Protein AF-A0A7S0DZ89-F1 (afdb_monomer_lite)

Foldseek 3Di:
DPDDDPDPPQQDPPQFQWKFKFFDDLPAKKKKKKAADQAPVRDFDQKWKKAKAFFLDQDPVRSVVLVVLVVQCVDPPHDADEDEFAEEDEHHGSGIYIYGHDGGDIGMYIYNSNPDPNGRMIMMTTRHDMDMFMDGVPDTGDTPDIRHHDDPDPPVPPPDDPDPDDDPPPDPPPPDDD

Structure (mmCIF, N/CA/C/O backbone):
data_AF-A0A7S0DZ89-F1
#
_entry.id   AF-A0A7S0DZ89-F1
#
loop_
_atom_site.group_PDB
_atom_site.id
_atom_site.type_symbol
_atom_site.label_atom_id
_atom_site.label_alt_id
_atom_site.label_comp_id
_atom_site.label_asym_id
_atom_site.label_entity_id
_atom_site.label_seq_id
_atom_site.pdbx_PDB_ins_code
_atom_site.Cartn_x
_atom_site.Cartn_y
_atom_site.Cartn_z
_atom_site.occupancy
_atom_site.B_iso_or_equiv
_atom_site.auth_seq_id
_atom_site.auth_comp_id
_atom_site.auth_asym_id
_atom_site.auth_atom_id
_atom_site.pdbx_PDB_model_num
ATOM 1 N N . SER A 1 1 ? 30.634 20.788 29.314 1.00 46.50 1 SER A N 1
ATOM 2 C CA . SER A 1 1 ? 29.655 20.361 28.300 1.00 46.50 1 SER A CA 1
ATOM 3 C C . SER A 1 1 ? 29.499 18.859 28.378 1.00 46.50 1 SER A C 1
ATOM 5 O O . SER A 1 1 ? 30.534 18.198 28.384 1.00 46.50 1 SER A O 1
ATOM 7 N N . PRO A 1 2 ? 28.283 18.300 28.499 1.00 44.31 2 PRO A N 1
ATOM 8 C CA . PRO A 1 2 ? 28.116 16.866 28.301 1.00 44.31 2 PRO A CA 1
ATOM 9 C C . PRO A 1 2 ? 28.446 16.522 26.836 1.00 44.31 2 PRO A C 1
ATOM 11 O O . PRO A 1 2 ? 28.245 17.371 25.960 1.00 44.31 2 PRO A O 1
ATOM 14 N N . PRO A 1 3 ? 29.000 15.331 26.559 1.00 46.66 3 PRO A N 1
ATOM 15 C CA . PRO A 1 3 ? 29.255 14.893 25.195 1.00 46.66 3 PRO A CA 1
ATOM 16 C C . PRO A 1 3 ? 27.923 14.778 24.450 1.00 46.66 3 PRO A C 1
ATOM 18 O O . PRO A 1 3 ? 26.975 14.167 24.942 1.00 46.66 3 PRO A O 1
ATOM 21 N N . VAL A 1 4 ? 27.850 15.397 23.273 1.00 43.06 4 VAL A N 1
ATOM 22 C CA . VAL A 1 4 ? 26.723 15.240 22.354 1.00 43.06 4 VAL A CA 1
ATOM 23 C C . VAL A 1 4 ? 26.743 13.778 21.913 1.00 43.06 4 VAL A C 1
ATOM 25 O O . VAL A 1 4 ? 27.675 13.358 21.229 1.00 43.06 4 VAL A O 1
ATOM 28 N N . SER A 1 5 ? 25.783 12.975 22.375 1.00 44.03 5 SER A N 1
ATOM 29 C CA . SER A 1 5 ? 25.618 11.611 21.870 1.00 44.03 5 SER A CA 1
ATOM 30 C C . SER A 1 5 ? 25.400 11.698 20.357 1.00 44.03 5 SER A C 1
ATOM 32 O O . SER A 1 5 ? 24.574 12.517 19.938 1.00 44.03 5 SER A O 1
ATOM 34 N N . PRO A 1 6 ? 26.113 10.918 19.522 1.00 45.62 6 PRO A N 1
ATOM 35 C CA . PRO A 1 6 ? 25.824 10.891 18.097 1.00 45.62 6 PRO A CA 1
ATOM 36 C C . PRO A 1 6 ? 24.359 10.481 17.933 1.00 45.62 6 PRO A C 1
ATOM 38 O O . PRO A 1 6 ? 23.916 9.491 18.519 1.00 45.62 6 PRO A O 1
ATOM 41 N N . SER A 1 7 ? 23.590 11.297 17.212 1.00 44.56 7 SER A N 1
ATOM 42 C CA . SER A 1 7 ? 22.219 10.938 16.860 1.00 44.56 7 SER A CA 1
ATOM 43 C C . SER A 1 7 ? 22.256 9.620 16.080 1.00 44.56 7 SER A C 1
ATOM 45 O O . SER A 1 7 ? 23.149 9.461 15.240 1.00 44.56 7 SER A O 1
ATOM 47 N N . PRO A 1 8 ? 21.351 8.665 16.360 1.00 45.19 8 PRO A N 1
ATOM 48 C CA . PRO A 1 8 ? 21.261 7.459 15.553 1.00 45.19 8 PRO A CA 1
ATOM 49 C C . PRO A 1 8 ? 21.043 7.864 14.087 1.00 45.19 8 PRO A C 1
ATOM 51 O O . PRO A 1 8 ? 20.326 8.839 13.834 1.00 45.19 8 PRO A O 1
ATOM 54 N N . PRO A 1 9 ? 21.682 7.177 13.123 1.00 43.56 9 PRO A N 1
ATOM 55 C CA . PRO A 1 9 ? 21.423 7.432 11.714 1.00 43.56 9 PRO A CA 1
ATOM 56 C C . PRO A 1 9 ? 19.915 7.299 11.450 1.00 43.56 9 PRO A C 1
ATOM 58 O O . PRO A 1 9 ? 19.265 6.465 12.092 1.00 43.56 9 PRO A O 1
ATOM 61 N N . PRO A 1 10 ? 19.341 8.117 10.545 1.00 47.50 10 PRO A N 1
ATOM 62 C CA . PRO A 1 10 ? 17.951 7.939 10.147 1.00 47.50 10 PRO A CA 1
ATOM 63 C C . PRO A 1 10 ? 17.755 6.485 9.696 1.00 47.50 10 PRO A C 1
ATOM 65 O O . PRO A 1 10 ? 18.687 5.913 9.121 1.00 47.50 10 PRO A O 1
ATOM 68 N N . PRO A 1 11 ? 16.596 5.864 9.972 1.00 48.56 11 PRO A N 1
ATOM 69 C CA . PRO A 1 11 ? 16.333 4.504 9.530 1.00 48.56 11 PRO A CA 1
ATOM 70 C C . PRO A 1 11 ? 16.404 4.467 8.001 1.00 48.56 11 PRO A C 1
ATOM 72 O O . PRO A 1 11 ? 15.493 4.902 7.303 1.00 48.56 11 PRO A O 1
ATOM 75 N N . VAL A 1 12 ? 17.528 3.988 7.471 1.00 50.38 12 VAL A N 1
ATOM 76 C CA . VAL A 1 12 ? 17.676 3.725 6.046 1.00 50.38 12 VAL A CA 1
ATOM 77 C C . VAL A 1 12 ? 16.896 2.452 5.787 1.00 50.38 12 VAL A C 1
ATOM 79 O O . VAL A 1 12 ? 17.201 1.388 6.329 1.00 50.38 12 VAL A O 1
ATOM 82 N N . CYS A 1 13 ? 15.855 2.547 4.976 1.00 60.28 13 CYS A N 1
ATOM 83 C CA . CYS A 1 13 ? 15.168 1.364 4.508 1.00 60.28 13 CYS A CA 1
ATOM 84 C C . CYS A 1 13 ? 16.017 0.688 3.438 1.00 60.28 13 CYS A C 1
ATOM 86 O O . CYS A 1 13 ? 15.807 0.898 2.252 1.00 60.28 13 CYS A O 1
ATOM 88 N N . GLU A 1 14 ? 16.979 -0.131 3.868 1.00 58.34 14 GLU A N 1
ATOM 89 C CA . GLU A 1 14 ? 17.951 -0.807 2.992 1.00 58.34 14 GLU A CA 1
ATOM 90 C C . GLU A 1 14 ? 17.310 -1.627 1.856 1.00 58.34 14 GLU A C 1
ATOM 92 O O . GLU A 1 14 ? 17.973 -1.913 0.867 1.00 58.34 14 GLU A O 1
ATOM 97 N N . ASN A 1 15 ? 16.017 -1.962 1.959 1.00 68.50 15 ASN A N 1
ATOM 98 C CA . ASN A 1 15 ? 15.317 -2.829 1.010 1.00 68.50 15 ASN A CA 1
ATOM 99 C C . ASN A 1 15 ? 14.034 -2.232 0.396 1.00 68.50 15 ASN A C 1
ATOM 101 O O . ASN A 1 15 ? 13.482 -2.839 -0.519 1.00 68.50 15 ASN A O 1
ATOM 105 N N . PHE A 1 16 ? 13.542 -1.084 0.885 1.00 71.69 16 PHE A N 1
ATOM 106 C CA . PHE A 1 16 ? 12.300 -0.468 0.396 1.00 71.69 16 PHE A CA 1
ATOM 107 C C . PHE A 1 16 ? 12.440 1.043 0.244 1.00 71.69 16 PHE A C 1
ATOM 109 O O . PHE A 1 16 ? 12.621 1.728 1.249 1.00 71.69 16 PHE A O 1
ATOM 116 N N . PRO A 1 17 ? 12.282 1.595 -0.968 1.00 71.94 17 PRO A N 1
ATOM 117 C CA . PRO A 1 17 ? 12.241 3.042 -1.149 1.00 71.94 17 PRO A CA 1
ATOM 118 C C . PRO A 1 17 ? 10.988 3.694 -0.546 1.00 71.94 17 PRO A C 1
ATOM 120 O O . PRO A 1 17 ? 11.014 4.892 -0.281 1.00 71.94 17 PRO A O 1
ATOM 123 N N . TRP A 1 18 ? 9.903 2.946 -0.307 1.00 81.69 18 TRP A N 1
ATOM 124 C CA . TRP A 1 18 ? 8.651 3.499 0.220 1.00 81.69 18 TRP A CA 1
ATOM 125 C C . TRP A 1 18 ? 7.872 2.461 1.046 1.00 81.69 18 TRP A C 1
ATOM 127 O O . TRP A 1 18 ? 7.697 1.326 0.600 1.00 81.69 18 TRP A O 1
ATOM 137 N N . ALA A 1 19 ? 7.418 2.829 2.249 1.00 86.81 19 ALA A N 1
ATOM 138 C CA . ALA A 1 19 ? 6.608 1.971 3.118 1.00 86.81 19 ALA A CA 1
ATOM 139 C C . ALA A 1 19 ? 5.803 2.791 4.137 1.00 86.81 19 ALA A C 1
ATOM 141 O O . ALA A 1 19 ? 6.383 3.491 4.974 1.00 86.81 19 ALA A O 1
ATOM 142 N N . GLN A 1 20 ? 4.477 2.659 4.095 1.00 90.44 20 GLN A N 1
ATOM 143 C CA . GLN A 1 20 ? 3.537 3.393 4.947 1.00 90.44 20 GLN A CA 1
ATOM 144 C C . GLN A 1 20 ? 2.380 2.500 5.410 1.00 90.44 20 GLN A C 1
ATOM 146 O O . GLN A 1 20 ? 2.051 1.499 4.769 1.00 90.44 20 GLN A O 1
ATOM 151 N N . VAL A 1 21 ? 1.745 2.877 6.521 1.00 91.56 21 VAL A N 1
ATOM 152 C CA . VAL A 1 21 ? 0.502 2.278 7.019 1.00 91.56 21 VAL A CA 1
ATOM 153 C C . VAL A 1 21 ? -0.562 3.354 7.201 1.00 91.56 21 VAL A C 1
ATOM 155 O O . VAL A 1 21 ? -0.297 4.442 7.712 1.00 91.56 21 VAL A O 1
ATOM 158 N N . PHE A 1 22 ? -1.785 3.033 6.793 1.00 92.62 22 PHE A N 1
ATOM 159 C CA . PHE A 1 22 ? -2.935 3.930 6.823 1.00 92.62 22 PHE A CA 1
ATOM 160 C C . PHE A 1 22 ? -4.037 3.327 7.682 1.00 92.62 22 PHE A C 1
ATOM 162 O O . PHE A 1 22 ? -4.239 2.112 7.662 1.00 92.62 22 PHE A O 1
ATOM 169 N N . VAL A 1 23 ? -4.786 4.171 8.390 1.00 93.00 23 VAL A N 1
ATOM 170 C CA . VAL A 1 23 ? -6.041 3.758 9.032 1.00 93.00 23 VAL A CA 1
ATOM 171 C C . VAL A 1 23 ? -7.124 3.650 7.962 1.00 93.00 23 VAL A C 1
ATOM 173 O O . VAL A 1 23 ? -7.269 4.542 7.127 1.00 93.00 23 VAL A O 1
ATOM 176 N N . THR A 1 24 ? -7.905 2.572 7.998 1.00 91.06 24 THR A N 1
ATOM 177 C CA . THR A 1 24 ? -9.004 2.341 7.052 1.00 91.06 24 THR A CA 1
ATOM 178 C C . THR A 1 24 ? -10.261 1.893 7.778 1.00 91.06 24 THR A C 1
ATOM 180 O O . THR A 1 24 ? -10.189 1.075 8.692 1.00 91.06 24 THR A O 1
ATOM 183 N N . ASP A 1 25 ? -11.417 2.371 7.331 1.00 89.00 25 ASP A N 1
ATOM 184 C CA . ASP A 1 25 ? -12.728 1.891 7.768 1.00 89.00 25 ASP A CA 1
ATOM 185 C C . ASP A 1 25 ? -13.239 0.840 6.763 1.00 89.00 25 ASP A C 1
ATOM 187 O O . ASP A 1 25 ? -13.344 1.150 5.573 1.00 89.00 25 ASP A O 1
ATOM 191 N N . PRO A 1 26 ? -13.588 -0.387 7.197 1.00 87.25 26 PRO A N 1
ATOM 192 C CA . PRO A 1 26 ? -14.063 -1.446 6.301 1.00 87.25 26 PRO A CA 1
ATOM 193 C C . PRO A 1 26 ? -15.365 -1.099 5.556 1.00 87.25 26 PRO A C 1
ATOM 195 O O . PRO A 1 26 ? -15.721 -1.786 4.602 1.00 87.25 26 PRO A O 1
ATOM 198 N N . ASN A 1 27 ? -16.076 -0.044 5.969 1.00 87.69 27 ASN A N 1
ATOM 199 C CA . ASN A 1 27 ? -17.299 0.445 5.329 1.00 87.69 27 ASN A CA 1
ATOM 200 C C . ASN A 1 27 ? -17.050 1.589 4.331 1.00 87.69 27 ASN A C 1
ATOM 202 O O . ASN A 1 27 ? -18.004 2.217 3.862 1.00 87.69 27 ASN A O 1
ATOM 206 N N . LYS A 1 28 ? -15.787 1.922 4.051 1.00 90.19 28 LYS A N 1
ATOM 207 C CA . LYS A 1 28 ? -15.392 2.976 3.112 1.00 90.19 28 LYS A CA 1
ATOM 208 C C . LYS A 1 28 ? -14.639 2.387 1.930 1.00 90.19 28 LYS A C 1
ATOM 210 O O . LYS A 1 28 ? -14.028 1.328 2.017 1.00 90.19 28 LYS A O 1
ATOM 215 N N . GLU A 1 29 ? -14.680 3.108 0.820 1.00 92.00 29 GLU A N 1
ATOM 216 C CA . GLU A 1 29 ? -13.908 2.777 -0.370 1.00 92.00 29 GLU A CA 1
ATOM 217 C C . GLU A 1 29 ? -12.631 3.607 -0.405 1.00 92.00 29 GLU A C 1
ATOM 219 O O . GLU A 1 29 ? -12.650 4.812 -0.130 1.00 92.00 29 GLU A O 1
ATOM 224 N N . TYR A 1 30 ? -11.534 2.948 -0.769 1.00 95.44 30 TYR A N 1
ATOM 225 C CA . TYR A 1 30 ? -10.225 3.568 -0.879 1.00 95.44 30 TYR A CA 1
ATOM 226 C C . TYR A 1 30 ? -9.624 3.304 -2.253 1.00 95.44 30 TYR A C 1
ATOM 228 O O . TYR A 1 30 ? -9.701 2.193 -2.784 1.00 95.44 30 TYR A O 1
ATOM 236 N N . THR A 1 31 ? -8.983 4.328 -2.799 1.00 96.62 31 THR A N 1
ATOM 237 C CA . THR A 1 31 ? -8.282 4.284 -4.078 1.00 96.62 31 THR A CA 1
ATOM 238 C C . THR A 1 31 ? -6.806 4.527 -3.830 1.00 96.62 31 THR A C 1
ATOM 240 O O . THR A 1 31 ? -6.422 5.584 -3.343 1.00 96.62 31 THR A O 1
ATOM 243 N N . LEU A 1 32 ? -5.970 3.564 -4.184 1.00 95.81 32 LEU A N 1
ATOM 244 C CA . LEU A 1 32 ? -4.530 3.740 -4.253 1.00 95.81 32 LEU A CA 1
ATOM 245 C C . LEU A 1 32 ? -4.189 4.420 -5.577 1.00 95.81 32 LEU A C 1
ATOM 247 O O . LEU A 1 32 ? -4.592 3.945 -6.639 1.00 95.81 32 LEU A O 1
ATOM 251 N N . THR A 1 33 ? -3.436 5.509 -5.533 1.00 93.56 33 THR A N 1
ATOM 252 C CA . THR A 1 33 ? -2.821 6.091 -6.724 1.00 93.56 33 THR A CA 1
ATOM 253 C C . THR A 1 33 ? -1.334 5.826 -6.685 1.00 93.56 33 THR A C 1
ATOM 255 O O . THR A 1 33 ? -0.707 6.037 -5.653 1.00 93.56 33 THR A O 1
ATOM 258 N N . ALA A 1 34 ? -0.770 5.368 -7.794 1.00 90.62 34 ALA A N 1
ATOM 259 C CA . ALA A 1 34 ? 0.653 5.100 -7.903 1.00 90.62 34 ALA A CA 1
ATOM 260 C C . ALA A 1 34 ? 1.212 5.717 -9.184 1.00 90.62 34 ALA A C 1
ATOM 262 O O . ALA A 1 34 ? 0.550 5.742 -10.224 1.00 90.62 34 ALA A O 1
ATOM 263 N N . GLN A 1 35 ? 2.447 6.191 -9.111 1.00 87.06 35 GLN A N 1
ATOM 264 C CA . GLN A 1 35 ? 3.229 6.632 -10.254 1.00 87.06 35 GLN A CA 1
ATOM 265 C C . GLN A 1 35 ? 4.662 6.158 -10.062 1.00 87.06 35 GLN A C 1
ATOM 267 O O . GLN A 1 35 ? 5.308 6.492 -9.065 1.00 87.06 35 GLN A O 1
ATOM 272 N N . VAL A 1 36 ? 5.163 5.380 -11.018 1.00 78.38 36 VAL A N 1
ATOM 273 C CA . VAL A 1 36 ? 6.550 4.918 -10.978 1.00 78.38 36 VAL A CA 1
ATOM 274 C C . VAL A 1 36 ? 7.483 6.091 -11.230 1.00 78.38 36 VAL A C 1
ATOM 276 O O . VAL A 1 36 ? 7.265 6.879 -12.153 1.00 78.38 36 VAL A O 1
ATOM 279 N N . GLN A 1 37 ? 8.514 6.209 -10.400 1.00 72.94 37 GLN A N 1
ATOM 280 C CA . GLN A 1 37 ? 9.577 7.182 -10.602 1.00 72.94 37 GLN A CA 1
ATOM 281 C C . GLN A 1 37 ? 10.680 6.565 -11.460 1.00 72.94 37 GLN A C 1
ATOM 283 O O . GLN A 1 37 ? 10.861 5.346 -11.483 1.00 72.94 37 GLN A O 1
ATOM 288 N N . ALA A 1 38 ? 11.411 7.409 -12.191 1.00 67.94 38 ALA A N 1
ATOM 289 C CA . ALA A 1 38 ? 12.566 6.946 -12.949 1.00 67.94 38 ALA A CA 1
ATOM 290 C C . ALA A 1 38 ? 13.571 6.291 -11.989 1.00 67.94 38 ALA A C 1
ATOM 292 O O . ALA A 1 38 ? 13.927 6.876 -10.964 1.00 67.94 38 ALA A O 1
ATOM 293 N N . GLY A 1 39 ? 14.001 5.070 -12.311 1.00 62.25 39 GLY A N 1
ATOM 294 C CA . GLY A 1 39 ? 15.043 4.385 -11.547 1.00 62.25 39 GLY A CA 1
ATOM 295 C C . GLY A 1 39 ? 16.420 5.020 -11.765 1.00 62.25 39 GLY A C 1
ATOM 296 O O . GLY A 1 39 ? 16.569 5.978 -12.523 1.00 62.25 39 GLY A O 1
ATOM 297 N N . GLU A 1 40 ? 17.465 4.442 -11.167 1.00 58.16 40 GLU A N 1
ATOM 298 C CA . GLU A 1 40 ? 18.856 4.915 -11.329 1.00 58.16 40 GLU A CA 1
ATOM 299 C C . GLU A 1 40 ? 19.327 4.946 -12.795 1.00 58.16 40 GLU A C 1
ATOM 301 O O . GLU A 1 40 ? 20.211 5.719 -13.157 1.00 58.16 40 GLU A O 1
ATOM 306 N N . SER A 1 41 ? 18.717 4.126 -13.656 1.00 61.50 41 SER A N 1
ATOM 307 C CA . SER A 1 41 ? 18.984 4.082 -15.097 1.00 61.50 41 SER A CA 1
ATOM 308 C C . SER A 1 41 ? 18.400 5.274 -15.871 1.00 61.50 41 SER A C 1
ATOM 310 O O . SER A 1 41 ? 18.717 5.448 -17.048 1.00 61.50 41 SER A O 1
ATOM 312 N N . GLY A 1 42 ? 17.533 6.074 -15.241 1.00 60.00 42 GLY A N 1
ATOM 313 C CA . GLY A 1 4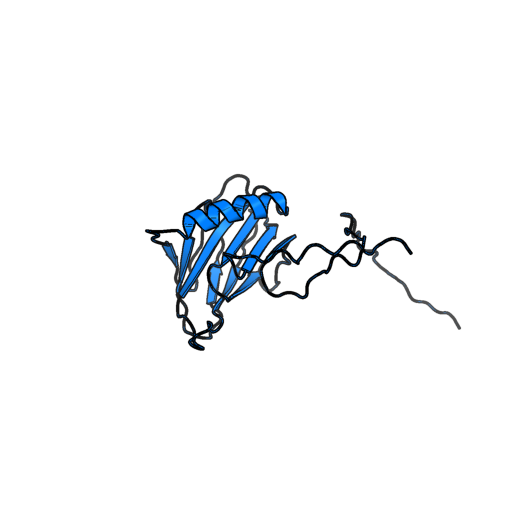2 ? 16.800 7.175 -15.867 1.00 60.00 42 GLY A CA 1
ATOM 314 C C . GLY A 1 42 ? 15.602 6.740 -16.718 1.00 60.00 42 GLY A C 1
ATOM 315 O O . GLY A 1 42 ? 14.915 7.600 -17.269 1.00 60.00 42 GLY A O 1
ATOM 316 N N . TYR A 1 43 ? 15.322 5.435 -16.827 1.00 58.12 43 TYR A N 1
ATOM 317 C CA . TYR A 1 43 ? 14.145 4.923 -17.529 1.00 58.12 43 TYR A CA 1
ATOM 318 C C . TYR A 1 43 ? 12.950 4.798 -16.581 1.00 58.12 43 TYR A C 1
ATOM 320 O O . TYR A 1 43 ? 13.089 4.424 -15.415 1.00 58.12 43 TYR A O 1
ATOM 328 N N . LEU A 1 44 ? 11.764 5.121 -17.100 1.00 63.09 44 LEU A N 1
ATOM 329 C CA . LEU A 1 44 ? 10.506 4.855 -16.413 1.00 63.09 44 LEU A CA 1
ATOM 330 C C . LEU A 1 44 ? 10.217 3.360 -16.529 1.00 63.09 44 LEU A C 1
ATOM 332 O O . LEU A 1 44 ? 10.022 2.846 -17.631 1.00 63.09 44 LEU A O 1
ATOM 336 N N . GLU A 1 45 ? 10.207 2.671 -15.394 1.00 68.44 45 GLU A N 1
ATOM 337 C CA . GLU A 1 45 ? 9.728 1.296 -15.337 1.00 68.44 45 GLU A CA 1
ATOM 338 C C . GLU A 1 45 ? 8.226 1.286 -15.671 1.00 68.44 45 GLU A C 1
ATOM 340 O O . GLU A 1 45 ? 7.467 2.150 -15.224 1.00 68.44 45 GLU A O 1
ATOM 345 N N . ASN A 1 46 ? 7.778 0.303 -16.454 1.00 74.94 46 ASN A N 1
ATOM 346 C CA . ASN A 1 46 ? 6.349 0.122 -16.753 1.00 74.94 46 ASN A CA 1
ATOM 347 C C . ASN A 1 46 ? 5.632 -0.716 -15.683 1.00 74.94 46 ASN A C 1
ATOM 349 O O . ASN A 1 46 ? 4.447 -1.012 -15.818 1.00 74.94 46 ASN A O 1
ATOM 353 N N . THR A 1 47 ? 6.346 -1.126 -14.635 1.00 83.62 47 THR A N 1
ATOM 354 C CA . THR A 1 47 ? 5.832 -2.003 -13.583 1.00 83.62 47 THR A CA 1
ATOM 355 C C . THR A 1 47 ? 6.305 -1.547 -12.209 1.00 83.62 47 THR A C 1
ATOM 357 O O . THR A 1 47 ? 7.466 -1.168 -12.053 1.00 83.62 47 THR A O 1
ATOM 360 N N . LEU A 1 48 ? 5.437 -1.646 -11.200 1.00 87.12 48 LEU A N 1
ATOM 361 C CA . LEU A 1 48 ? 5.782 -1.434 -9.789 1.00 87.12 48 LEU A CA 1
ATOM 362 C C . LEU A 1 48 ? 5.450 -2.681 -8.984 1.00 87.12 48 LEU A C 1
ATOM 364 O O . LEU A 1 48 ? 4.291 -3.083 -8.917 1.00 87.12 48 LEU A O 1
ATOM 368 N N . ALA A 1 49 ? 6.447 -3.252 -8.318 1.00 89.94 49 ALA A N 1
ATOM 369 C CA . ALA A 1 49 ? 6.203 -4.296 -7.336 1.00 89.94 49 ALA A CA 1
ATOM 370 C C . ALA A 1 49 ? 5.864 -3.661 -5.979 1.00 89.94 49 ALA A C 1
ATOM 372 O O . ALA A 1 49 ? 6.687 -2.945 -5.398 1.00 89.94 49 ALA A O 1
ATOM 373 N N . ILE A 1 50 ? 4.664 -3.941 -5.469 1.00 92.88 50 ILE A N 1
ATOM 374 C CA . ILE A 1 50 ? 4.202 -3.513 -4.144 1.00 9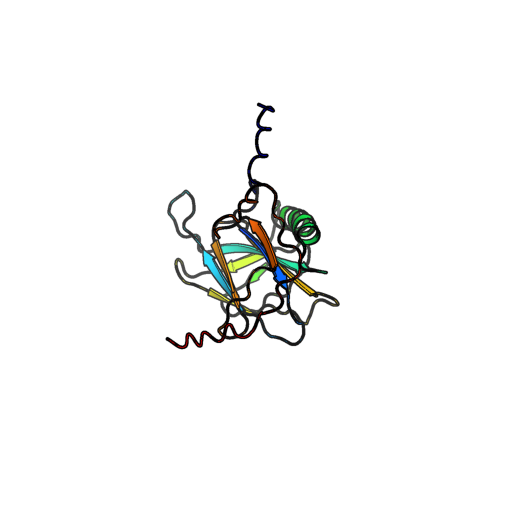2.88 50 ILE A CA 1
ATOM 375 C C . ILE A 1 50 ? 3.701 -4.687 -3.304 1.00 92.88 50 ILE A C 1
ATOM 377 O O . ILE A 1 50 ? 3.294 -5.710 -3.837 1.00 92.88 50 ILE A O 1
ATOM 381 N N . ALA A 1 51 ? 3.673 -4.529 -1.987 1.00 94.38 51 ALA A N 1
ATOM 382 C CA . ALA A 1 51 ? 2.956 -5.395 -1.066 1.00 94.38 51 ALA A CA 1
ATOM 383 C C . ALA A 1 51 ? 1.843 -4.565 -0.431 1.00 94.38 51 ALA A C 1
ATOM 385 O O . ALA A 1 51 ? 2.108 -3.502 0.128 1.00 94.38 51 ALA A O 1
ATOM 386 N N . VAL A 1 52 ? 0.603 -5.045 -0.532 1.00 95.31 52 VAL A N 1
ATOM 387 C CA . VAL A 1 52 ? -0.568 -4.431 0.104 1.00 95.31 52 VAL A CA 1
ATOM 388 C C . VAL A 1 52 ? -1.095 -5.425 1.119 1.00 95.31 52 VAL A C 1
ATOM 390 O O . VAL A 1 52 ? -1.591 -6.491 0.751 1.00 95.31 52 VAL A O 1
ATOM 393 N N . GLN A 1 53 ? -0.949 -5.097 2.397 1.00 94.88 53 GLN A N 1
ATOM 394 C CA . GLN A 1 53 ? -1.158 -6.036 3.491 1.00 94.88 53 GLN A CA 1
ATOM 395 C C . GLN A 1 53 ? -2.185 -5.494 4.486 1.00 94.88 53 GLN A C 1
ATOM 397 O O . GLN A 1 53 ? -2.169 -4.298 4.786 1.00 94.88 53 GLN A O 1
ATOM 402 N N . PRO A 1 54 ? -3.082 -6.348 5.009 1.00 95.31 54 PRO A N 1
ATOM 403 C CA . PRO A 1 54 ? -3.995 -5.940 6.060 1.00 95.31 54 PRO A CA 1
ATOM 404 C C . PRO A 1 54 ? -3.194 -5.684 7.338 1.00 95.31 54 PRO A C 1
ATOM 406 O O . PRO A 1 54 ? -2.347 -6.494 7.722 1.00 95.31 54 PRO A O 1
ATOM 409 N N . ALA A 1 55 ? -3.481 -4.570 7.999 1.00 92.75 55 ALA A N 1
ATOM 410 C CA . ALA A 1 55 ? -2.876 -4.202 9.266 1.00 92.75 55 ALA A CA 1
ATOM 411 C C . ALA A 1 55 ? -3.919 -4.299 10.389 1.00 92.75 55 ALA A C 1
ATOM 413 O O . ALA A 1 55 ? -5.059 -3.843 10.247 1.00 92.75 55 ALA A O 1
ATOM 414 N N . SER A 1 56 ? -3.534 -4.917 11.509 1.00 90.00 56 SER A N 1
ATOM 415 C CA . SER A 1 56 ? -4.379 -5.020 12.707 1.00 90.00 56 SER A CA 1
ATOM 416 C C . SER A 1 56 ? -4.568 -3.674 13.401 1.00 90.00 56 SER A C 1
ATOM 418 O O . SER A 1 56 ? -5.575 -3.473 14.068 1.00 90.00 56 SER A O 1
ATOM 420 N N . ASP A 1 57 ? -3.609 -2.770 13.232 1.00 87.06 57 ASP A N 1
ATOM 421 C CA . ASP A 1 57 ? -3.596 -1.384 13.686 1.00 87.06 57 ASP A CA 1
ATOM 422 C C . ASP A 1 57 ? -2.614 -0.589 12.808 1.00 87.06 57 ASP A C 1
ATOM 424 O O . ASP A 1 57 ? -1.899 -1.161 11.985 1.00 87.06 57 ASP A O 1
ATOM 428 N N . ALA A 1 58 ? -2.584 0.731 12.970 1.00 86.50 58 ALA A N 1
ATOM 429 C CA . ALA A 1 58 ? -1.745 1.615 12.168 1.00 86.50 58 ALA A CA 1
ATOM 430 C C . ALA A 1 58 ? -0.527 2.140 12.953 1.00 86.50 58 ALA A C 1
ATOM 432 O O . ALA A 1 58 ? -0.268 3.341 12.994 1.00 86.50 58 ALA A O 1
ATOM 433 N N . THR A 1 59 ? 0.193 1.239 13.630 1.00 84.38 59 THR A N 1
ATOM 434 C CA . THR A 1 59 ? 1.383 1.574 14.434 1.00 84.38 59 THR A CA 1
ATOM 435 C C . THR A 1 59 ? 2.699 1.253 13.720 1.00 84.38 59 THR A C 1
ATOM 437 O O . THR A 1 59 ? 2.749 0.418 12.814 1.00 84.38 59 THR A O 1
ATOM 440 N N . ASP A 1 60 ? 3.795 1.857 14.194 1.00 80.44 60 ASP A N 1
ATOM 441 C CA . ASP A 1 60 ? 5.164 1.527 13.766 1.00 80.44 60 ASP A CA 1
ATOM 442 C C . ASP A 1 60 ? 5.505 0.050 13.940 1.00 80.44 60 ASP A C 1
ATOM 444 O O . ASP A 1 60 ? 6.132 -0.554 13.074 1.00 80.44 60 ASP A O 1
ATOM 448 N N . ALA A 1 61 ? 5.090 -0.542 15.063 1.00 84.00 61 ALA A N 1
ATOM 449 C CA . ALA A 1 61 ? 5.374 -1.938 15.367 1.00 84.00 61 ALA A CA 1
ATOM 450 C C . ALA A 1 61 ? 4.714 -2.868 14.341 1.00 84.00 61 ALA A C 1
ATOM 452 O O . ALA A 1 61 ? 5.356 -3.786 13.834 1.00 84.00 61 ALA A O 1
ATOM 453 N N . THR A 1 62 ? 3.458 -2.594 13.983 1.00 87.69 62 THR A N 1
ATOM 454 C CA . THR A 1 62 ? 2.747 -3.352 12.948 1.00 87.69 62 THR A CA 1
ATOM 455 C C . THR A 1 62 ? 3.382 -3.151 11.577 1.00 87.69 62 THR A C 1
ATOM 457 O O . THR A 1 62 ? 3.605 -4.129 10.865 1.00 87.69 62 THR A O 1
ATOM 460 N N . LEU A 1 63 ? 3.743 -1.918 11.212 1.00 87.06 63 LEU A N 1
ATOM 461 C CA . LEU A 1 63 ? 4.401 -1.645 9.934 1.00 87.06 63 LEU A CA 1
ATOM 462 C C . LEU A 1 63 ? 5.789 -2.311 9.845 1.00 87.06 63 LEU A C 1
ATOM 464 O O . LEU A 1 63 ? 6.143 -2.839 8.792 1.00 87.06 63 LEU A O 1
ATOM 468 N N . ALA A 1 64 ? 6.546 -2.364 10.946 1.00 86.19 64 ALA A N 1
ATOM 469 C CA . ALA A 1 64 ? 7.826 -3.068 11.023 1.00 86.19 64 ALA A CA 1
ATOM 470 C C . ALA A 1 64 ? 7.673 -4.589 10.873 1.00 86.19 64 ALA A C 1
ATOM 472 O O . ALA A 1 64 ? 8.464 -5.201 10.166 1.00 86.19 64 ALA A O 1
ATOM 473 N N . LEU A 1 65 ? 6.640 -5.196 11.465 1.00 88.25 65 LEU A N 1
ATOM 474 C CA . LEU A 1 65 ? 6.350 -6.622 11.266 1.00 88.25 65 LEU A CA 1
ATOM 475 C C . LEU A 1 65 ? 5.963 -6.921 9.812 1.00 88.25 65 LEU A C 1
ATOM 477 O O . LEU A 1 65 ? 6.494 -7.839 9.197 1.00 88.25 65 LEU A O 1
ATOM 481 N N . LEU A 1 66 ? 5.072 -6.106 9.242 1.00 90.94 66 LEU A N 1
ATOM 482 C CA . LEU A 1 66 ? 4.612 -6.269 7.862 1.00 90.94 66 LEU A CA 1
ATOM 483 C C . LEU A 1 66 ? 5.729 -6.027 6.839 1.00 90.94 66 LEU A C 1
ATOM 485 O O . LEU A 1 66 ? 5.661 -6.544 5.723 1.00 90.94 66 LEU A O 1
ATOM 489 N N . LYS A 1 67 ? 6.769 -5.273 7.202 1.00 87.69 67 LYS A N 1
ATOM 490 C CA . LYS A 1 67 ? 7.969 -5.107 6.381 1.00 87.69 67 LYS A CA 1
ATOM 491 C C . LYS A 1 67 ? 8.669 -6.439 6.123 1.00 87.69 67 LYS A C 1
ATOM 493 O O . LYS A 1 67 ? 9.024 -6.700 4.976 1.00 87.69 67 LYS A O 1
ATOM 498 N N . ASP A 1 68 ? 8.843 -7.270 7.145 1.00 86.62 68 ASP A N 1
ATOM 499 C CA . ASP A 1 68 ? 9.513 -8.567 6.997 1.00 86.62 68 ASP A CA 1
ATOM 500 C C . ASP A 1 68 ? 8.691 -9.499 6.095 1.00 86.62 68 ASP A C 1
ATOM 502 O O . ASP A 1 68 ? 9.219 -10.077 5.146 1.00 86.62 68 ASP A O 1
ATOM 506 N N . ASP A 1 69 ? 7.369 -9.525 6.287 1.00 89.31 69 ASP A N 1
ATOM 507 C CA . ASP A 1 69 ? 6.456 -10.285 5.426 1.00 89.31 69 ASP A CA 1
ATOM 508 C C . ASP A 1 69 ? 6.485 -9.804 3.963 1.00 89.31 69 ASP A C 1
ATOM 510 O O . ASP A 1 69 ? 6.378 -10.602 3.028 1.00 89.31 69 ASP A O 1
ATOM 514 N N . ALA A 1 70 ? 6.642 -8.495 3.743 1.00 89.19 70 ALA A N 1
ATOM 515 C CA . ALA A 1 70 ? 6.803 -7.940 2.405 1.00 89.19 70 ALA A CA 1
ATOM 516 C C . ALA A 1 70 ? 8.141 -8.355 1.780 1.00 89.19 70 ALA A C 1
ATOM 518 O O . ALA A 1 70 ? 8.170 -8.688 0.599 1.00 89.19 70 ALA A O 1
ATOM 519 N N . LEU A 1 71 ? 9.243 -8.367 2.543 1.00 86.38 71 LEU A N 1
ATOM 520 C CA . LEU A 1 71 ? 10.555 -8.796 2.039 1.00 86.38 71 LEU A CA 1
ATOM 521 C C . LEU A 1 71 ? 10.510 -10.235 1.545 1.00 86.38 71 LEU A C 1
ATOM 523 O O . LEU A 1 71 ? 10.958 -10.511 0.429 1.00 86.38 71 LEU A O 1
ATOM 527 N N . ASP A 1 72 ? 9.900 -11.115 2.333 1.00 86.88 72 ASP A N 1
ATOM 528 C CA . ASP A 1 72 ? 9.688 -12.506 1.950 1.00 86.88 72 ASP A CA 1
ATOM 529 C C . ASP A 1 72 ? 8.828 -12.601 0.683 1.00 86.88 72 ASP A C 1
ATOM 531 O O . ASP A 1 72 ? 9.159 -13.342 -0.248 1.00 86.88 72 ASP A O 1
ATOM 535 N N . ALA A 1 73 ? 7.776 -11.781 0.588 1.00 87.31 73 ALA A N 1
ATOM 536 C CA . ALA A 1 73 ? 6.919 -11.710 -0.591 1.00 87.31 73 ALA A CA 1
ATOM 537 C C . ALA A 1 73 ? 7.637 -11.202 -1.852 1.00 87.31 73 ALA A C 1
ATOM 539 O O . ALA A 1 73 ? 7.190 -11.516 -2.951 1.00 87.31 73 ALA A O 1
ATOM 540 N N . PHE A 1 74 ? 8.723 -10.432 -1.721 1.00 87.12 74 PHE A N 1
ATOM 541 C CA . PHE A 1 74 ? 9.516 -9.892 -2.833 1.00 87.12 74 PHE A CA 1
ATOM 542 C C . PHE A 1 74 ? 10.793 -10.683 -3.164 1.00 87.12 74 PHE A C 1
ATOM 544 O O . PHE A 1 74 ? 11.503 -10.281 -4.099 1.00 87.12 74 PHE A O 1
ATOM 551 N N . GLY A 1 75 ? 11.081 -11.756 -2.413 1.00 78.50 75 GLY A N 1
ATOM 552 C CA . GLY A 1 75 ? 12.206 -12.683 -2.588 1.00 78.50 75 GLY A CA 1
ATOM 553 C C . GLY A 1 75 ? 12.234 -13.448 -3.925 1.00 78.50 75 GLY A C 1
ATOM 554 O O . GLY A 1 75 ? 11.779 -12.961 -4.954 1.00 78.50 75 GLY A O 1
ATOM 555 N N . ASN A 1 76 ? 12.828 -14.646 -3.974 1.00 61.50 76 ASN A N 1
ATOM 556 C CA . ASN A 1 76 ? 13.052 -15.377 -5.236 1.00 61.50 76 ASN A CA 1
ATOM 557 C C . ASN A 1 76 ? 12.780 -16.894 -5.083 1.00 61.50 76 ASN A C 1
ATOM 559 O O . ASN A 1 76 ? 13.299 -17.478 -4.129 1.00 61.50 76 ASN A O 1
ATOM 563 N N . PRO A 1 77 ? 12.039 -17.555 -6.005 1.00 57.09 77 PRO A N 1
ATOM 564 C CA . PRO A 1 77 ? 11.279 -16.982 -7.116 1.00 57.09 77 PRO A CA 1
ATOM 565 C C . PRO A 1 77 ? 9.966 -16.387 -6.634 1.00 57.09 77 PRO A C 1
ATOM 567 O O . PRO A 1 77 ? 9.139 -17.059 -6.023 1.00 57.09 77 PRO A O 1
ATOM 570 N N . VAL A 1 78 ? 9.766 -15.117 -6.955 1.00 67.56 78 VAL A N 1
ATOM 571 C CA . VAL A 1 78 ? 8.513 -14.430 -6.685 1.00 67.56 78 VAL A CA 1
ATOM 572 C C . VAL A 1 78 ? 7.743 -14.263 -7.975 1.00 67.56 78 VAL A C 1
ATOM 574 O O . VAL A 1 78 ? 8.260 -13.793 -8.984 1.00 67.56 78 VAL A O 1
ATOM 577 N N . THR A 1 79 ? 6.480 -14.665 -7.928 1.00 78.31 79 THR A N 1
ATOM 578 C CA . THR A 1 79 ? 5.488 -14.359 -8.952 1.00 78.31 79 THR A CA 1
ATOM 579 C C . THR A 1 79 ? 4.476 -13.429 -8.305 1.00 78.31 79 THR A C 1
ATOM 581 O O . THR A 1 79 ? 3.544 -13.889 -7.643 1.00 78.31 79 THR A O 1
ATOM 584 N N . CYS A 1 80 ? 4.705 -12.119 -8.422 1.00 89.62 80 CYS A N 1
ATOM 585 C CA . CYS A 1 80 ? 3.728 -11.137 -7.968 1.00 89.62 80 CYS A CA 1
ATOM 586 C C . CYS A 1 80 ? 2.453 -11.251 -8.800 1.00 89.62 80 CYS A C 1
ATOM 588 O O . CYS A 1 80 ? 2.495 -11.569 -9.991 1.00 89.62 80 CYS A O 1
ATOM 590 N N . LEU A 1 81 ? 1.308 -11.005 -8.165 1.00 92.25 81 LEU A N 1
ATOM 591 C CA . LEU A 1 81 ? 0.046 -10.969 -8.887 1.00 92.25 81 LEU A CA 1
ATOM 592 C C . LEU A 1 81 ? 0.005 -9.701 -9.736 1.00 92.25 81 LEU A C 1
ATOM 594 O O . LEU A 1 81 ? 0.104 -8.604 -9.196 1.00 92.25 81 LEU A O 1
ATOM 598 N N . LYS A 1 82 ? -0.159 -9.851 -11.047 1.00 92.75 82 LYS A N 1
ATOM 599 C CA . LYS A 1 82 ? -0.331 -8.708 -11.943 1.00 92.75 82 LYS A CA 1
ATOM 600 C C . LYS A 1 82 ? -1.671 -8.034 -11.698 1.00 92.75 82 LYS A C 1
ATOM 602 O O . LYS A 1 82 ? -2.679 -8.728 -11.578 1.00 92.75 82 LYS A O 1
ATOM 607 N N . VAL A 1 83 ? -1.655 -6.709 -11.632 1.00 94.31 83 VAL A N 1
ATOM 608 C CA . VAL A 1 83 ? -2.845 -5.879 -11.452 1.00 94.31 83 VAL A CA 1
ATOM 609 C C . VAL A 1 83 ? -2.775 -4.714 -12.431 1.00 94.31 83 VAL A C 1
ATOM 611 O O . VAL A 1 83 ? -1.832 -3.921 -12.410 1.00 94.31 83 VAL A O 1
ATOM 614 N N . GLY A 1 84 ? -3.777 -4.620 -13.297 1.00 91.81 84 GLY A N 1
ATOM 615 C CA . GLY A 1 84 ? -3.931 -3.524 -14.243 1.00 91.81 84 GLY A CA 1
ATOM 616 C C . GLY A 1 84 ? -4.518 -2.272 -13.592 1.00 91.81 84 GLY A C 1
ATOM 617 O O . GLY A 1 84 ? -5.175 -2.325 -12.550 1.00 91.81 84 GLY A O 1
ATOM 618 N N . ALA A 1 85 ? -4.308 -1.118 -14.224 1.00 91.50 85 ALA A N 1
ATOM 619 C CA . ALA A 1 85 ? -4.935 0.126 -13.792 1.00 91.50 85 ALA A CA 1
ATOM 620 C C . ALA A 1 85 ? -6.473 -0.003 -13.755 1.00 91.50 85 ALA A C 1
ATOM 622 O O . ALA A 1 85 ? -7.097 -0.501 -14.692 1.00 91.50 85 ALA A O 1
ATOM 623 N N . GLY A 1 86 ? -7.082 0.480 -12.674 1.00 91.62 86 GLY A N 1
ATOM 624 C CA . GLY A 1 86 ? -8.518 0.408 -12.402 1.00 91.62 86 GLY A CA 1
ATOM 625 C C . GLY A 1 86 ? -8.978 -0.897 -11.747 1.00 91.62 86 GLY A C 1
ATOM 626 O O . GLY A 1 86 ? -10.150 -1.003 -11.388 1.00 91.62 86 GLY A O 1
ATOM 627 N N . GLU A 1 87 ? -8.094 -1.881 -11.569 1.00 95.56 87 GLU A N 1
ATOM 628 C CA . GLU A 1 87 ? -8.442 -3.143 -10.918 1.00 95.56 87 GLU A CA 1
ATOM 629 C C . GLU A 1 87 ? -8.425 -3.051 -9.384 1.00 95.56 87 GLU A C 1
ATOM 631 O O . GLU A 1 87 ? -7.996 -2.068 -8.769 1.00 95.56 87 GLU A O 1
ATOM 636 N N . ILE A 1 88 ? -8.938 -4.112 -8.758 1.00 94.88 88 ILE A N 1
ATOM 637 C CA . ILE A 1 88 ? -9.089 -4.221 -7.311 1.00 94.88 88 ILE A CA 1
ATOM 638 C C . ILE A 1 88 ? -7.903 -4.988 -6.726 1.00 94.88 88 ILE A C 1
ATOM 640 O O . ILE A 1 88 ? -7.645 -6.135 -7.087 1.00 94.88 88 ILE A O 1
ATOM 644 N N . ILE A 1 89 ? -7.249 -4.392 -5.735 1.00 95.56 89 ILE A N 1
ATOM 645 C CA . ILE A 1 89 ? -6.244 -5.034 -4.895 1.00 95.56 89 ILE A CA 1
ATOM 646 C C . ILE A 1 89 ? -6.913 -5.450 -3.588 1.00 95.56 89 ILE A C 1
ATOM 648 O O . ILE A 1 89 ? -7.444 -4.623 -2.847 1.00 95.56 89 ILE A O 1
ATOM 652 N N . THR A 1 90 ? -6.871 -6.742 -3.274 1.00 94.69 90 THR A N 1
ATOM 653 C CA . THR A 1 90 ? -7.295 -7.236 -1.958 1.00 94.69 90 THR A CA 1
ATOM 654 C C . THR A 1 90 ? -6.072 -7.324 -1.053 1.00 94.69 90 THR A C 1
ATOM 656 O O . THR A 1 90 ? -5.145 -8.047 -1.404 1.00 94.69 90 THR A O 1
ATOM 659 N N . PRO A 1 91 ? -6.011 -6.629 0.094 1.00 94.81 91 PRO A N 1
ATOM 660 C CA . PRO A 1 91 ? -4.866 -6.738 0.984 1.00 94.81 91 PRO A CA 1
ATOM 661 C C . PRO A 1 91 ? -4.670 -8.183 1.453 1.00 94.81 91 PRO A C 1
ATOM 663 O O . PRO A 1 91 ? -5.577 -8.788 2.025 1.00 94.81 91 PRO A O 1
ATOM 666 N N . VAL A 1 92 ? -3.478 -8.739 1.234 1.00 92.50 92 VAL A N 1
ATOM 667 C CA . VAL A 1 92 ? -3.118 -10.082 1.704 1.00 92.50 92 VAL A CA 1
ATOM 668 C C . VAL A 1 92 ? -1.704 -10.047 2.258 1.00 92.50 92 VAL A C 1
ATOM 670 O O . VAL A 1 92 ? -0.768 -9.601 1.600 1.00 92.50 92 VAL A O 1
ATOM 673 N N . LYS A 1 93 ? -1.555 -10.538 3.486 1.00 91.12 93 LYS A N 1
ATOM 674 C CA . LYS A 1 9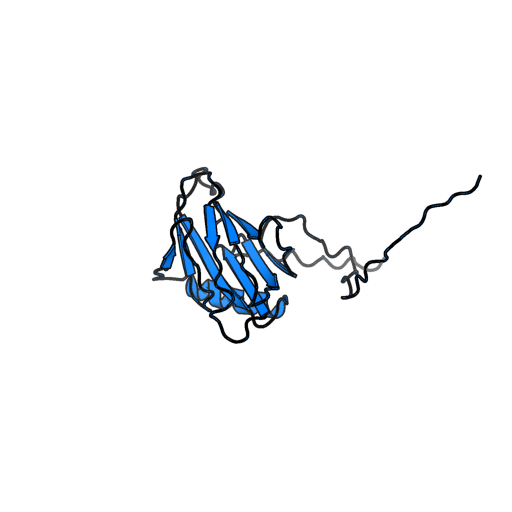3 ? -0.266 -10.638 4.164 1.00 91.12 93 LYS A CA 1
ATOM 675 C C . LYS A 1 93 ? 0.698 -11.538 3.372 1.00 91.12 93 LYS A C 1
ATOM 677 O O . LYS A 1 93 ? 0.294 -12.608 2.918 1.00 91.12 93 LYS A O 1
ATOM 682 N N . GLY A 1 94 ? 1.953 -11.115 3.205 1.00 88.12 94 GLY A N 1
ATOM 683 C CA . GLY A 1 94 ? 2.987 -11.884 2.502 1.00 88.12 94 GLY A CA 1
ATOM 684 C C . GLY A 1 94 ? 2.730 -12.070 1.000 1.00 88.12 94 GLY A C 1
ATOM 685 O O . GLY A 1 94 ? 3.229 -13.019 0.394 1.00 88.12 94 GLY A O 1
ATOM 686 N N . LYS A 1 95 ? 1.917 -11.203 0.384 1.00 90.38 95 LYS A N 1
ATOM 687 C CA . LYS A 1 95 ? 1.687 -11.185 -1.066 1.00 90.38 95 LYS A CA 1
ATOM 688 C C . LYS A 1 95 ? 2.215 -9.899 -1.680 1.00 90.38 95 LYS A C 1
ATOM 690 O O . LYS A 1 95 ? 1.997 -8.814 -1.145 1.00 90.38 95 LYS A O 1
ATOM 695 N N . CYS A 1 96 ? 2.855 -10.042 -2.837 1.00 92.75 96 CYS A N 1
ATOM 696 C CA . CYS A 1 96 ? 3.211 -8.921 -3.690 1.00 92.75 96 CYS A CA 1
ATOM 697 C C . CYS A 1 96 ? 2.311 -8.847 -4.927 1.00 92.75 96 CYS A C 1
ATOM 699 O O . CYS A 1 96 ? 1.814 -9.857 -5.440 1.00 92.75 96 CYS A O 1
ATOM 701 N N . TYR A 1 97 ? 2.151 -7.625 -5.411 1.00 94.19 97 TYR A N 1
ATOM 702 C CA . TYR A 1 97 ? 1.400 -7.224 -6.583 1.00 94.19 97 TYR A CA 1
ATOM 703 C C . TYR A 1 97 ? 2.349 -6.518 -7.546 1.00 94.19 97 TYR A C 1
ATOM 705 O O . TYR A 1 97 ? 3.155 -5.691 -7.125 1.00 94.19 97 TYR A O 1
ATOM 713 N N . GLU A 1 98 ? 2.265 -6.855 -8.825 1.00 92.56 98 GLU A N 1
ATOM 714 C CA . GLU A 1 98 ? 2.940 -6.146 -9.906 1.00 92.56 98 GLU A CA 1
ATOM 715 C C . GLU A 1 98 ? 1.905 -5.256 -10.580 1.00 92.56 98 GLU A C 1
ATOM 717 O O . GLU A 1 98 ? 1.023 -5.729 -11.294 1.00 92.56 98 GLU A O 1
ATOM 722 N N . LEU A 1 99 ? 1.984 -3.966 -10.294 1.00 91.19 99 LEU A N 1
ATOM 723 C CA . LEU A 1 99 ? 1.114 -2.968 -10.886 1.00 91.19 99 LEU A CA 1
ATOM 724 C C . LEU A 1 99 ? 1.626 -2.627 -12.285 1.00 91.19 99 LEU A C 1
ATOM 726 O O . LEU A 1 99 ? 2.798 -2.272 -12.433 1.00 91.19 99 LEU A O 1
ATOM 730 N N . GLU A 1 100 ? 0.768 -2.726 -13.296 1.00 87.56 100 GLU A N 1
ATOM 731 C CA . GLU A 1 100 ? 1.108 -2.387 -14.681 1.00 87.56 100 GLU A CA 1
ATOM 732 C C . GLU A 1 100 ? 0.768 -0.917 -14.978 1.00 87.56 100 GLU A C 1
ATOM 734 O O . GLU A 1 100 ? -0.364 -0.471 -14.793 1.00 87.56 100 GLU A O 1
ATOM 739 N N . PHE A 1 101 ? 1.752 -0.156 -15.465 1.00 81.69 101 PHE A N 1
ATOM 740 C CA . PHE A 1 101 ? 1.619 1.271 -15.766 1.00 81.69 101 PHE A CA 1
ATOM 741 C C . PHE A 1 101 ? 1.796 1.556 -17.248 1.00 81.69 101 PHE A C 1
ATOM 743 O O . PHE A 1 101 ? 2.533 0.887 -17.971 1.00 81.69 101 PHE A O 1
ATOM 750 N N . THR A 1 102 ? 1.206 2.671 -17.667 1.00 73.31 102 THR A N 1
ATOM 751 C CA . THR A 1 102 ? 1.715 3.416 -18.818 1.00 73.31 102 THR A CA 1
ATOM 752 C C . THR A 1 102 ? 2.754 4.413 -18.303 1.00 73.31 102 THR A C 1
ATOM 754 O O . THR A 1 102 ? 2.429 5.242 -17.452 1.00 73.31 102 THR A O 1
ATOM 757 N N . GLY A 1 103 ? 4.001 4.322 -18.779 1.00 66.06 103 GLY A N 1
ATOM 758 C CA . GLY A 1 103 ? 5.131 5.107 -18.270 1.00 66.06 103 GLY A CA 1
ATOM 759 C C . GLY A 1 103 ? 4.817 6.594 -18.053 1.00 66.06 103 GLY A C 1
ATOM 760 O O . GLY A 1 103 ? 4.306 7.277 -18.941 1.00 66.06 103 GLY A O 1
ATOM 761 N N . GLY A 1 104 ? 5.118 7.087 -16.848 1.00 67.44 104 GLY A N 1
ATOM 762 C CA . GLY A 1 104 ? 4.958 8.492 -16.457 1.00 67.44 104 GLY A CA 1
ATOM 763 C C . GLY A 1 104 ? 3.541 8.903 -16.049 1.00 67.44 104 GLY A C 1
ATOM 764 O O . GLY A 1 104 ? 3.364 10.034 -15.601 1.00 67.44 104 GLY A O 1
ATOM 765 N N . GLN A 1 105 ? 2.547 8.017 -16.153 1.00 81.81 105 GLN A N 1
ATOM 766 C CA . GLN A 1 105 ? 1.171 8.308 -15.748 1.00 81.81 105 GLN A CA 1
ATOM 767 C C . GLN A 1 105 ? 0.874 7.844 -14.321 1.00 81.81 105 GLN A C 1
ATOM 769 O O . GLN A 1 105 ? 1.379 6.821 -13.858 1.00 81.81 105 GLN A O 1
ATOM 774 N N . ILE A 1 106 ? -0.003 8.587 -13.644 1.00 88.88 106 ILE A N 1
ATOM 775 C CA . ILE A 1 106 ? -0.611 8.147 -12.389 1.00 88.88 106 ILE A CA 1
ATOM 776 C C . ILE A 1 106 ? -1.671 7.103 -12.736 1.00 88.88 106 ILE A C 1
ATOM 778 O O . ILE A 1 106 ? -2.587 7.380 -13.508 1.00 88.88 106 ILE A O 1
ATOM 782 N N . SER A 1 107 ? -1.551 5.913 -12.161 1.00 91.75 107 SER A N 1
ATOM 783 C CA . SER A 1 107 ? -2.557 4.854 -12.265 1.00 91.75 107 SER A CA 1
ATOM 784 C C . SER A 1 107 ? -3.303 4.708 -10.946 1.00 91.75 107 SER A C 1
ATOM 786 O O . SER A 1 107 ? -2.755 4.988 -9.878 1.00 91.75 107 SER A O 1
ATOM 788 N N . THR A 1 108 ? -4.560 4.287 -11.024 1.00 94.38 108 THR A N 1
ATOM 789 C CA . THR A 1 108 ? -5.448 4.141 -9.869 1.00 94.38 108 THR A CA 1
ATOM 790 C C . THR A 1 108 ? -5.833 2.683 -9.668 1.00 94.38 108 THR A C 1
ATOM 792 O O . THR A 1 108 ? -5.959 1.938 -10.635 1.00 94.38 108 THR A O 1
ATOM 795 N N . TYR A 1 109 ? -6.025 2.276 -8.417 1.00 95.00 109 TYR A N 1
ATOM 796 C CA . TYR A 1 109 ? -6.385 0.911 -8.034 1.00 95.00 109 TYR A CA 1
ATOM 797 C C . TYR A 1 109 ? -7.327 0.962 -6.836 1.00 95.00 109 TYR A C 1
ATOM 799 O O . TYR A 1 109 ? -7.111 1.748 -5.915 1.00 95.00 109 TYR A O 1
ATOM 807 N N . THR A 1 110 ? -8.362 0.133 -6.809 1.00 96.31 110 THR A N 1
ATOM 808 C CA . THR A 1 110 ? -9.283 0.083 -5.665 1.00 96.31 110 THR A CA 1
ATOM 809 C C . THR A 1 110 ? -8.740 -0.865 -4.604 1.00 96.31 110 THR A C 1
ATOM 811 O O . THR A 1 110 ? -8.379 -1.995 -4.916 1.00 96.31 110 THR A O 1
ATOM 814 N N . ILE A 1 111 ? -8.712 -0.449 -3.337 1.00 95.75 111 ILE A N 1
ATOM 815 C CA . ILE A 1 111 ? -8.314 -1.319 -2.226 1.00 95.75 111 ILE A CA 1
ATOM 816 C C . ILE A 1 111 ? -9.559 -1.939 -1.592 1.00 95.75 111 ILE A C 1
ATOM 818 O O . ILE A 1 111 ? -10.409 -1.238 -1.044 1.00 95.75 111 ILE A O 1
ATOM 822 N N . ASN A 1 112 ? -9.660 -3.269 -1.627 1.00 93.44 112 ASN A N 1
ATOM 823 C CA . ASN A 1 112 ? -10.757 -3.989 -0.986 1.00 93.44 112 ASN A CA 1
ATOM 824 C C . ASN A 1 112 ? -10.511 -4.147 0.520 1.00 93.44 112 ASN A C 1
ATOM 826 O O . ASN A 1 112 ? -10.040 -5.184 0.985 1.00 93.44 112 ASN A O 1
ATOM 830 N N . VAL A 1 113 ? -10.862 -3.111 1.277 1.00 90.62 113 VAL A N 1
ATOM 831 C CA . VAL A 1 113 ? -10.723 -3.058 2.742 1.00 90.62 113 VAL A CA 1
ATOM 832 C C . VAL A 1 113 ? -11.784 -3.867 3.502 1.00 90.62 113 VAL A C 1
ATOM 834 O O . VAL A 1 113 ? -11.696 -4.025 4.715 1.00 90.62 113 VAL A O 1
ATOM 837 N N . SER A 1 114 ? -12.793 -4.384 2.798 1.00 86.50 114 SER A N 1
ATOM 838 C CA . SER A 1 114 ? -13.899 -5.143 3.397 1.00 86.50 114 SER A CA 1
ATOM 839 C C . SER A 1 114 ? -13.658 -6.657 3.435 1.00 86.50 114 SER A C 1
ATOM 841 O O . SER A 1 114 ? -14.294 -7.366 4.213 1.00 86.50 114 SER A O 1
ATOM 843 N N . ALA A 1 115 ? -12.753 -7.169 2.594 1.00 82.19 115 ALA A N 1
ATOM 844 C CA . ALA A 1 115 ? -12.501 -8.604 2.474 1.00 82.19 115 ALA A CA 1
ATOM 845 C C . ALA A 1 115 ? -11.659 -9.200 3.621 1.00 82.19 115 ALA A C 1
ATOM 847 O O . ALA A 1 115 ? -11.999 -10.292 4.087 1.00 82.19 115 ALA A O 1
ATOM 848 N N . PRO A 1 116 ? -10.579 -8.555 4.102 1.00 78.38 116 PRO A N 1
ATOM 849 C CA . PRO A 1 116 ? -9.816 -9.072 5.233 1.00 78.38 116 PRO A CA 1
ATOM 850 C C . PRO A 1 116 ? -10.591 -8.867 6.537 1.00 78.38 116 PRO A C 1
ATOM 852 O O . PRO A 1 116 ? -10.914 -7.744 6.922 1.00 78.38 116 PRO A O 1
ATOM 855 N N . ALA A 1 117 ? -10.880 -9.951 7.255 1.00 72.88 117 ALA A N 1
ATOM 856 C CA . ALA A 1 117 ? -11.516 -9.841 8.561 1.00 72.88 117 ALA A CA 1
ATOM 857 C C . ALA A 1 117 ? -10.600 -9.084 9.540 1.00 72.88 117 ALA A C 1
ATOM 859 O O . ALA A 1 117 ? -9.412 -9.383 9.635 1.00 72.88 117 ALA A O 1
ATOM 860 N N . GLN A 1 118 ? -11.178 -8.148 10.300 1.00 72.69 118 GLN A N 1
ATOM 861 C CA . GLN A 1 118 ? -10.513 -7.437 11.402 1.00 72.69 118 GLN A CA 1
ATOM 862 C C . GLN A 1 118 ? -9.324 -6.543 11.003 1.00 72.69 118 GLN A C 1
ATOM 864 O O . GLN A 1 118 ? -8.514 -6.199 11.864 1.00 72.69 118 GLN A O 1
ATOM 869 N N . MET A 1 119 ? -9.214 -6.122 9.739 1.00 86.81 119 MET A N 1
ATOM 870 C CA . MET A 1 119 ? -8.258 -5.066 9.399 1.00 86.81 119 MET A CA 1
ATOM 871 C C . MET A 1 119 ? -8.749 -3.705 9.908 1.00 86.81 119 MET A C 1
ATOM 873 O O . MET A 1 119 ? -9.903 -3.334 9.702 1.00 86.81 119 MET A O 1
ATOM 877 N N . GLN A 1 120 ? -7.862 -2.970 10.573 1.00 89.12 120 GLN A N 1
ATOM 878 C CA . GLN A 1 120 ? -8.080 -1.574 10.987 1.00 89.12 120 GLN A CA 1
ATOM 879 C C . GLN A 1 120 ? -7.210 -0.607 10.173 1.00 89.12 120 GLN A C 1
ATOM 881 O O . GLN A 1 120 ? -7.311 0.613 10.307 1.00 89.12 120 GLN A O 1
ATOM 886 N N . GLY A 1 121 ? -6.354 -1.156 9.313 1.00 92.38 121 GLY A N 1
ATOM 887 C CA . GLY A 1 121 ? -5.519 -0.395 8.412 1.00 92.38 121 GLY A CA 1
ATOM 888 C C . GLY A 1 121 ? -5.018 -1.217 7.237 1.00 92.38 121 GLY A C 1
ATOM 889 O O . GLY A 1 121 ? -5.198 -2.437 7.165 1.00 92.38 121 GLY A O 1
ATOM 890 N N . VAL A 1 122 ? -4.337 -0.530 6.330 1.00 94.88 122 VAL A N 1
ATOM 891 C CA . VAL A 1 122 ? -3.623 -1.135 5.209 1.00 94.88 122 VAL A CA 1
ATOM 892 C C . VAL A 1 122 ? -2.177 -0.663 5.231 1.00 94.88 122 VAL A C 1
ATOM 894 O O . VAL A 1 122 ? -1.912 0.534 5.323 1.00 94.88 122 VAL A O 1
ATOM 897 N N . ALA A 1 123 ? -1.239 -1.603 5.164 1.00 94.25 123 ALA A N 1
ATOM 898 C CA . ALA A 1 123 ? 0.166 -1.303 4.937 1.00 94.25 123 ALA A CA 1
ATOM 899 C C . ALA A 1 123 ? 0.476 -1.462 3.454 1.00 94.25 12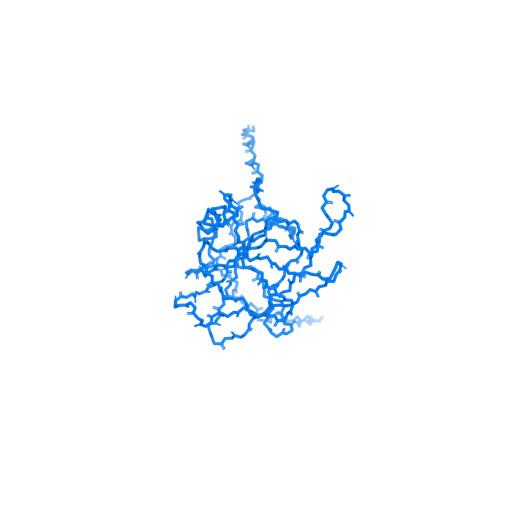3 ALA A C 1
ATOM 901 O O . ALA A 1 123 ? 0.108 -2.467 2.839 1.00 94.25 123 ALA A O 1
ATOM 902 N N . VAL A 1 124 ? 1.166 -0.479 2.891 1.00 94.00 124 VAL A N 1
ATOM 903 C CA . VAL A 1 124 ? 1.609 -0.489 1.503 1.00 94.00 124 VAL A CA 1
ATOM 904 C C . VAL A 1 124 ? 3.124 -0.315 1.500 1.00 94.00 124 VAL A C 1
ATOM 906 O O . VAL A 1 124 ? 3.657 0.583 2.148 1.00 94.00 124 VAL A O 1
ATOM 909 N N . LEU A 1 125 ? 3.826 -1.202 0.800 1.00 92.44 125 LEU A N 1
ATOM 910 C CA . LEU A 1 125 ? 5.282 -1.183 0.676 1.00 92.44 125 LEU A CA 1
ATOM 911 C C . LEU A 1 125 ? 5.656 -1.331 -0.791 1.00 92.44 125 LEU A C 1
ATOM 913 O O . LEU A 1 125 ? 5.096 -2.186 -1.471 1.00 92.44 125 LEU A O 1
ATOM 917 N N . ALA A 1 126 ? 6.601 -0.534 -1.276 1.00 89.44 126 ALA A N 1
ATOM 918 C CA . ALA A 1 126 ? 7.063 -0.584 -2.656 1.00 89.44 126 ALA A CA 1
ATOM 919 C C . ALA A 1 126 ? 8.509 -1.066 -2.723 1.00 89.44 126 ALA A C 1
ATOM 921 O O . ALA A 1 126 ? 9.361 -0.606 -1.965 1.00 89.44 126 ALA A O 1
ATOM 922 N N . LYS A 1 127 ? 8.788 -1.967 -3.669 1.00 85.31 127 LYS A N 1
ATOM 923 C CA . LYS A 1 127 ? 10.140 -2.460 -3.962 1.00 85.31 127 LYS A CA 1
ATOM 924 C C . LYS A 1 127 ? 10.954 -1.468 -4.797 1.00 85.31 127 LYS A C 1
ATOM 926 O O . LYS A 1 127 ? 12.175 -1.435 -4.690 1.00 85.31 127 LYS A O 1
ATOM 931 N N . ASN A 1 128 ? 10.284 -0.652 -5.609 1.00 80.19 128 ASN A N 1
ATOM 932 C CA . ASN A 1 128 ? 10.908 0.313 -6.512 1.00 80.19 128 ASN A CA 1
ATOM 933 C C . ASN A 1 128 ? 10.431 1.738 -6.183 1.00 80.19 128 ASN A C 1
ATOM 935 O O . ASN A 1 128 ? 9.342 1.890 -5.621 1.00 80.19 128 ASN A O 1
ATOM 939 N N . PRO A 1 129 ? 11.221 2.780 -6.509 1.00 78.75 129 PRO A N 1
ATOM 940 C CA . PRO A 1 129 ? 10.835 4.166 -6.267 1.00 78.75 129 PRO A CA 1
ATOM 941 C C . PRO A 1 129 ? 9.504 4.512 -6.940 1.00 78.75 129 PRO A C 1
ATOM 943 O O . PRO A 1 129 ? 9.323 4.323 -8.145 1.00 78.75 129 PRO A O 1
ATOM 946 N N . ALA A 1 130 ? 8.569 5.033 -6.154 1.00 81.25 130 ALA A N 1
ATOM 947 C CA . ALA A 1 130 ? 7.251 5.425 -6.621 1.00 81.25 130 ALA A CA 1
ATOM 948 C C . ALA A 1 130 ? 6.683 6.536 -5.740 1.00 81.25 130 ALA A C 1
ATOM 950 O O . ALA A 1 130 ? 7.023 6.647 -4.563 1.00 81.25 130 ALA A O 1
ATOM 951 N N . VAL A 1 131 ? 5.786 7.326 -6.321 1.00 85.25 131 VAL A N 1
ATOM 952 C CA . VAL A 1 131 ? 4.869 8.184 -5.567 1.00 85.25 131 VAL A CA 1
ATOM 953 C C . VAL A 1 131 ? 3.581 7.399 -5.398 1.00 85.25 131 VAL A C 1
ATOM 955 O O . VAL A 1 131 ? 3.009 6.937 -6.388 1.00 85.25 131 VAL A O 1
ATOM 958 N N . ILE A 1 132 ? 3.169 7.201 -4.150 1.00 89.62 132 ILE A N 1
ATOM 959 C CA . ILE A 1 132 ? 1.985 6.427 -3.793 1.00 89.62 132 ILE A CA 1
ATOM 960 C C . ILE A 1 132 ? 1.158 7.251 -2.814 1.00 89.62 132 ILE A C 1
ATOM 962 O O . ILE A 1 132 ? 1.677 7.682 -1.790 1.00 89.62 132 ILE A O 1
ATOM 966 N N . ASP A 1 133 ? -0.130 7.400 -3.111 1.00 91.81 133 ASP A N 1
ATOM 967 C CA . ASP A 1 133 ? -1.110 7.990 -2.204 1.00 91.81 133 ASP A CA 1
ATOM 968 C C . ASP A 1 133 ? -2.281 7.030 -2.016 1.00 91.81 133 ASP A C 1
ATOM 970 O O . ASP A 1 133 ? -2.697 6.336 -2.949 1.00 91.81 133 ASP A O 1
ATOM 974 N N . LEU A 1 134 ? -2.864 7.032 -0.820 1.00 94.06 134 LEU A N 1
ATOM 975 C CA . LEU A 1 134 ? -4.170 6.437 -0.579 1.00 94.06 134 LEU A CA 1
ATOM 976 C C . LEU A 1 134 ? -5.214 7.552 -0.567 1.00 94.06 134 LEU A C 1
ATOM 978 O O . LEU A 1 134 ? -5.011 8.590 0.052 1.00 94.06 134 LEU A O 1
ATOM 982 N N . LYS A 1 135 ? -6.343 7.354 -1.243 1.00 93.81 135 LYS A N 1
ATOM 983 C CA . LYS A 1 135 ? -7.434 8.327 -1.320 1.00 93.81 135 LYS A CA 1
ATOM 984 C C . LYS A 1 135 ? -8.740 7.731 -0.838 1.00 93.81 135 LYS A C 1
ATOM 986 O O . LYS A 1 135 ? -9.020 6.564 -1.093 1.00 93.81 135 LYS A O 1
ATOM 991 N N . GLN A 1 136 ? -9.564 8.557 -0.211 1.00 93.44 136 GLN A N 1
ATOM 992 C CA . GLN A 1 136 ? -10.961 8.271 0.081 1.00 93.44 136 GLN A CA 1
ATOM 993 C C . GLN A 1 136 ? -11.813 9.294 -0.678 1.00 93.44 136 GLN A C 1
ATOM 995 O O . GLN A 1 136 ? -11.896 10.463 -0.296 1.00 93.44 136 GLN A O 1
ATOM 1000 N N . GLY A 1 137 ? -12.408 8.877 -1.798 1.00 90.88 137 GLY A N 1
ATOM 1001 C CA . GLY A 1 137 ? -12.977 9.819 -2.764 1.00 90.88 137 GLY A CA 1
ATOM 1002 C C . GLY A 1 137 ? -11.884 10.712 -3.367 1.00 90.88 137 GLY A C 1
ATOM 1003 O O . GLY A 1 137 ? -10.914 10.207 -3.928 1.00 90.88 137 GLY A O 1
ATOM 1004 N N . GLU A 1 138 ? -12.026 12.032 -3.240 1.00 88.06 138 GLU A N 1
ATOM 1005 C CA . GLU A 1 138 ? -11.042 13.010 -3.739 1.00 88.06 138 GLU A CA 1
ATOM 1006 C C . GLU A 1 138 ? -9.980 13.401 -2.697 1.00 88.06 138 GLU A C 1
ATOM 1008 O O . GLU A 1 138 ? -9.017 14.095 -3.022 1.00 88.06 138 GLU A O 1
ATOM 1013 N N . THR A 1 139 ? -10.134 12.960 -1.447 1.00 89.94 139 THR A N 1
ATOM 1014 C CA . THR A 1 139 ? -9.255 13.338 -0.336 1.00 89.94 139 THR A CA 1
ATOM 1015 C C . THR A 1 139 ? -8.112 12.343 -0.184 1.00 89.94 139 THR A C 1
ATOM 1017 O O . THR A 1 139 ? -8.355 11.140 -0.091 1.00 89.94 139 THR A O 1
ATOM 1020 N N . THR A 1 140 ? -6.874 12.837 -0.121 1.00 91.50 140 THR A N 1
ATOM 1021 C CA . THR A 1 140 ? -5.713 12.025 0.270 1.00 91.50 140 THR A CA 1
ATOM 1022 C C . THR A 1 140 ? -5.807 11.668 1.751 1.00 91.50 140 THR A C 1
ATOM 1024 O O . THR A 1 140 ? -6.078 12.521 2.594 1.00 91.50 140 THR A O 1
ATOM 1027 N N . VAL A 1 141 ? -5.619 10.390 2.054 1.00 88.94 141 VAL A N 1
ATOM 1028 C CA . VAL A 1 141 ? -5.566 9.846 3.407 1.00 88.94 141 VAL A CA 1
ATOM 1029 C C . VAL A 1 141 ? -4.132 9.973 3.896 1.00 88.94 141 VAL A C 1
ATOM 1031 O O . VAL A 1 141 ? -3.222 9.387 3.313 1.00 88.94 141 VAL A O 1
ATOM 1034 N N . GLU A 1 142 ? -3.942 10.728 4.972 1.00 87.75 142 GLU A N 1
ATOM 1035 C CA . GLU A 1 142 ? -2.643 10.854 5.630 1.00 87.75 142 GLU A CA 1
ATOM 1036 C C . GLU A 1 142 ? -2.180 9.495 6.169 1.00 87.75 142 GLU A C 1
ATOM 1038 O O . GLU A 1 142 ? -2.964 8.730 6.746 1.00 87.75 142 GLU A O 1
ATOM 1043 N N . ALA A 1 143 ? -0.892 9.198 5.995 1.00 86.50 143 ALA A N 1
ATOM 1044 C CA . ALA A 1 143 ? -0.292 8.020 6.597 1.00 86.50 143 ALA A CA 1
ATOM 1045 C C . ALA A 1 143 ? -0.357 8.140 8.120 1.00 86.50 143 ALA A C 1
ATOM 1047 O O . ALA A 1 143 ? 0.035 9.148 8.706 1.00 86.50 143 ALA A O 1
ATOM 1048 N N . ALA A 1 144 ? -0.832 7.086 8.772 1.00 86.12 144 ALA A N 1
ATOM 1049 C CA . ALA A 1 144 ? -0.793 7.011 10.224 1.00 86.12 144 ALA A CA 1
ATOM 1050 C C . ALA A 1 144 ? 0.634 6.756 10.712 1.00 86.12 144 ALA A C 1
ATOM 1052 O O . ALA A 1 144 ? 1.021 7.236 11.776 1.00 86.12 144 ALA A O 1
ATOM 1053 N N . ASN A 1 145 ? 1.412 6.012 9.921 1.00 83.56 145 ASN A N 1
ATOM 1054 C CA . ASN A 1 145 ? 2.841 5.893 10.131 1.00 83.56 145 ASN A CA 1
ATOM 1055 C C . ASN A 1 145 ? 3.610 5.582 8.843 1.00 83.56 145 ASN A C 1
ATOM 1057 O O . ASN A 1 145 ? 3.048 5.083 7.865 1.00 83.56 145 ASN A O 1
ATOM 1061 N N . GLN A 1 146 ? 4.910 5.854 8.862 1.00 83.50 146 GLN A N 1
ATOM 1062 C CA . GLN A 1 146 ? 5.798 5.736 7.720 1.00 83.50 146 GLN A CA 1
ATOM 1063 C C . GLN A 1 146 ? 7.169 5.232 8.159 1.00 83.50 146 GLN A C 1
ATOM 1065 O O . GLN A 1 146 ? 7.838 5.849 8.982 1.00 83.50 146 GLN A O 1
ATOM 1070 N N . LEU A 1 147 ? 7.624 4.148 7.530 1.00 78.00 147 LEU A N 1
ATOM 1071 C CA . LEU A 1 147 ? 9.001 3.681 7.679 1.00 78.00 147 LEU A CA 1
ATOM 1072 C C . LEU A 1 147 ? 9.929 4.304 6.628 1.00 78.00 147 LEU A C 1
ATOM 1074 O O . LEU A 1 147 ? 11.087 4.566 6.936 1.00 78.00 147 LEU A O 1
ATOM 1078 N N . CYS A 1 148 ? 9.447 4.506 5.392 1.00 73.75 148 CYS A N 1
ATOM 1079 C CA . CYS A 1 148 ? 10.271 4.887 4.232 1.00 73.75 148 CYS A CA 1
ATOM 1080 C C . CYS A 1 148 ? 9.462 5.693 3.197 1.00 73.75 148 CYS A C 1
ATOM 1082 O O . CYS A 1 148 ? 8.252 5.495 3.092 1.00 73.75 148 CYS A O 1
ATOM 1084 N N . GLY A 1 149 ? 10.113 6.529 2.380 1.00 62.34 149 GLY A N 1
ATOM 1085 C CA . GLY A 1 149 ? 9.490 7.315 1.297 1.00 62.34 149 GLY A CA 1
ATOM 1086 C C . GLY A 1 149 ? 9.609 8.829 1.497 1.00 62.34 149 GLY A C 1
ATOM 1087 O O . GLY A 1 149 ? 9.907 9.279 2.601 1.00 62.34 149 GLY A O 1
ATOM 1088 N N . ASP A 1 150 ? 9.390 9.625 0.449 1.00 51.59 150 ASP A N 1
ATOM 1089 C CA . ASP A 1 150 ? 9.447 11.089 0.544 1.00 51.59 150 ASP A CA 1
ATOM 1090 C C . ASP A 1 150 ? 8.164 11.677 1.152 1.00 51.59 150 ASP A C 1
ATOM 1092 O O . ASP A 1 150 ? 7.133 11.804 0.500 1.00 51.59 150 ASP A O 1
ATOM 1096 N N . ALA A 1 151 ? 8.272 12.094 2.407 1.00 39.19 151 ALA A N 1
ATOM 1097 C CA . ALA A 1 151 ? 7.705 13.334 2.931 1.00 39.19 151 ALA A CA 1
ATOM 1098 C C . ALA A 1 151 ? 8.753 13.870 3.924 1.00 39.19 151 ALA A C 1
ATOM 1100 O O . ALA A 1 151 ? 9.506 13.056 4.472 1.00 39.19 151 ALA A O 1
ATOM 1101 N N . PRO A 1 152 ? 8.907 15.199 4.107 1.00 39.06 152 PRO A N 1
ATOM 1102 C CA . PRO A 1 152 ? 10.065 15.748 4.799 1.00 39.06 152 PRO A CA 1
ATOM 1103 C C . PRO A 1 152 ? 10.085 15.106 6.172 1.00 39.06 152 PRO A C 1
ATOM 1105 O O . PRO A 1 152 ? 9.077 15.173 6.871 1.00 39.06 152 PRO A O 1
ATOM 1108 N N . TYR A 1 153 ? 11.179 14.431 6.517 1.00 36.62 153 TYR A N 1
ATOM 1109 C CA . TYR A 1 153 ? 11.370 13.860 7.839 1.00 36.62 153 TYR A CA 1
ATOM 1110 C C . TYR A 1 153 ? 10.691 14.763 8.885 1.00 36.62 153 TYR A C 1
ATOM 1112 O O . TYR A 1 153 ? 11.130 15.913 9.033 1.00 36.62 153 TYR A O 1
ATOM 1120 N N . PRO A 1 154 ? 9.703 14.313 9.684 1.00 36.59 154 PRO A N 1
ATOM 1121 C CA . PRO A 1 154 ? 9.742 14.740 11.055 1.00 36.59 154 PRO A CA 1
ATOM 1122 C C . PRO A 1 154 ? 11.016 14.083 11.571 1.00 36.59 154 PRO A C 1
ATOM 1124 O O . PRO A 1 154 ? 11.031 12.952 12.055 1.00 36.59 154 PRO A O 1
ATOM 1127 N N . LEU A 1 155 ? 12.134 14.804 11.417 1.00 37.28 155 LEU A N 1
ATOM 1128 C CA . LEU A 1 155 ? 13.199 14.698 12.385 1.00 37.28 155 LEU A CA 1
ATOM 1129 C C . LEU A 1 155 ? 12.457 14.680 13.712 1.00 37.28 155 LEU A C 1
ATOM 1131 O O . LEU A 1 155 ? 11.655 15.581 13.978 1.00 37.28 155 LEU A O 1
ATOM 1135 N N . ALA A 1 156 ? 12.689 13.652 14.516 1.00 39.06 156 ALA A N 1
ATOM 1136 C CA . ALA A 1 156 ? 12.564 13.827 15.940 1.00 39.06 156 ALA A CA 1
ATOM 1137 C C . ALA A 1 156 ? 13.365 15.100 16.251 1.00 39.06 156 ALA A C 1
ATOM 1139 O O . ALA A 1 156 ? 14.595 15.071 16.316 1.00 39.06 156 ALA A O 1
ATOM 1140 N N . ILE A 1 157 ? 12.692 16.253 16.316 1.00 38.97 157 ILE A N 1
ATOM 1141 C CA . ILE A 1 157 ? 13.296 17.479 16.800 1.00 38.97 157 ILE A CA 1
ATOM 1142 C C . ILE A 1 157 ? 13.536 17.139 18.256 1.00 38.97 157 ILE A C 1
ATOM 1144 O O . ILE A 1 157 ? 12.585 17.012 19.024 1.00 38.97 157 ILE A O 1
ATOM 1148 N N . ALA A 1 158 ? 14.800 16.832 18.546 1.00 42.62 158 ALA A N 1
ATOM 1149 C CA . ALA A 1 158 ? 15.368 16.487 19.836 1.00 42.62 158 ALA A CA 1
ATOM 1150 C C . ALA A 1 158 ? 14.346 16.514 20.992 1.00 42.62 158 ALA A C 1
ATOM 1152 O O . ALA A 1 158 ? 14.124 17.551 21.613 1.00 42.62 158 ALA A O 1
ATOM 1153 N N . GLY A 1 159 ? 13.729 15.363 21.278 1.00 37.00 159 GLY A N 1
ATOM 1154 C CA . GLY A 1 159 ? 12.947 15.158 22.500 1.00 37.00 159 GLY A CA 1
ATOM 1155 C C . GLY A 1 159 ? 11.434 15.403 22.444 1.00 37.00 159 GLY A C 1
ATOM 1156 O O . GLY A 1 159 ? 10.821 15.347 23.505 1.00 37.00 159 GLY A O 1
ATOM 1157 N N . TYR A 1 160 ? 10.811 15.615 21.279 1.00 37.03 160 TYR A N 1
ATOM 1158 C CA . TYR A 1 160 ? 9.342 15.623 21.161 1.00 37.03 160 TYR A CA 1
ATOM 1159 C C . TYR A 1 160 ? 8.817 14.400 20.395 1.00 37.03 160 TYR A C 1
ATOM 1161 O O . TYR A 1 160 ? 8.996 14.283 19.186 1.00 37.03 160 TYR A O 1
ATOM 1169 N N . VAL A 1 161 ? 8.136 13.502 21.111 1.00 43.53 161 VAL A N 1
ATOM 1170 C CA . VAL A 1 161 ? 7.154 12.569 20.540 1.00 43.53 161 VAL A CA 1
ATOM 1171 C C . VAL A 1 161 ? 5.818 13.307 20.616 1.00 43.53 161 VAL A C 1
ATOM 1173 O O . VAL A 1 161 ? 5.437 13.675 21.731 1.00 43.53 161 VAL A O 1
ATOM 1176 N N . PRO A 1 162 ? 5.107 13.587 19.508 1.00 44.56 162 PRO A N 1
ATOM 1177 C CA . PRO A 1 162 ? 3.748 14.094 19.608 1.00 44.56 162 PRO A CA 1
ATOM 1178 C C . PRO A 1 162 ? 2.928 13.033 20.344 1.00 44.56 162 PRO A C 1
ATOM 1180 O O . PRO A 1 162 ? 2.662 11.957 19.811 1.00 44.56 162 PRO A O 1
ATOM 1183 N N . GLY A 1 163 ? 2.600 13.302 21.609 1.00 38.50 163 GLY A N 1
ATOM 1184 C CA . GLY A 1 163 ? 1.601 12.526 22.323 1.00 38.50 163 GLY A CA 1
ATOM 1185 C C . GLY A 1 163 ? 0.320 12.555 21.501 1.00 38.50 163 GLY A C 1
ATOM 1186 O O . GLY A 1 163 ? -0.017 13.585 20.914 1.00 38.50 163 GLY A O 1
ATOM 1187 N N . SER A 1 164 ? -0.354 11.415 21.417 1.00 51.50 164 SER A N 1
ATOM 1188 C CA . SER A 1 164 ? -1.658 11.278 20.786 1.00 51.50 164 SER A CA 1
ATOM 1189 C C . SER A 1 164 ? -2.686 12.158 21.504 1.00 51.50 164 SER A C 1
ATOM 1191 O O . SER A 1 164 ? -3.399 11.666 22.362 1.00 51.50 164 SER A O 1
ATOM 1193 N N . ASP A 1 165 ? -2.723 13.452 21.205 1.00 52.22 165 ASP A N 1
ATOM 1194 C CA . ASP A 1 165 ? -3.773 14.384 21.613 1.00 52.22 165 ASP A CA 1
ATOM 1195 C C . ASP A 1 165 ? -3.640 15.673 20.792 1.00 52.22 165 ASP A C 1
ATOM 1197 O O . ASP A 1 165 ? -3.150 16.705 21.251 1.00 52.22 165 ASP A O 1
ATOM 1201 N N . VAL A 1 166 ? -4.106 15.625 19.544 1.00 47.00 166 VAL A N 1
ATOM 1202 C CA . VAL A 1 166 ? -4.537 16.840 18.846 1.00 47.00 166 VAL A CA 1
ATOM 1203 C C . VAL A 1 166 ? -6.058 16.854 18.887 1.00 47.00 166 VAL A C 1
ATOM 1205 O O . VAL A 1 166 ? -6.734 16.461 17.939 1.00 47.00 166 VAL A O 1
ATOM 1208 N N . PHE A 1 167 ? -6.618 17.309 20.008 1.00 45.78 167 PHE A N 1
ATOM 1209 C CA . PHE A 1 167 ? -7.973 17.842 19.974 1.00 45.78 167 PHE A CA 1
ATOM 1210 C C . PHE A 1 16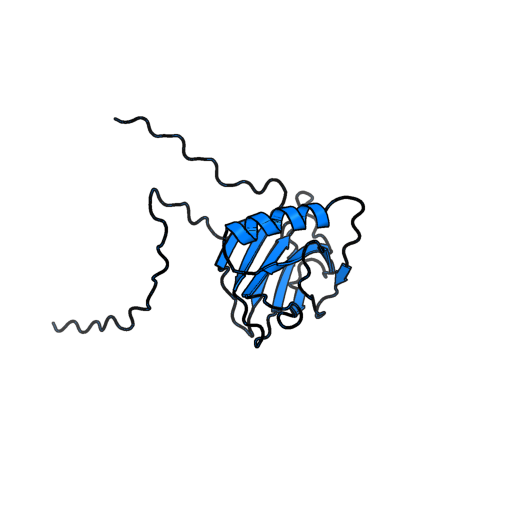7 ? -7.930 19.146 19.184 1.00 45.78 167 PHE A C 1
ATOM 1212 O O . PHE A 1 167 ? -7.137 20.047 19.469 1.00 45.78 167 PHE A O 1
ATOM 1219 N N . GLN A 1 168 ? -8.783 19.234 18.168 1.00 51.72 168 GLN A N 1
ATOM 1220 C CA . GLN A 1 168 ? -8.994 20.447 17.401 1.00 51.72 168 GLN A CA 1
ATOM 1221 C C . GLN A 1 168 ? -9.410 21.566 18.370 1.00 51.72 168 GLN A C 1
ATOM 1223 O O . GLN A 1 168 ? -10.544 21.593 18.847 1.00 51.72 168 GLN A O 1
ATOM 1228 N N . HIS A 1 169 ? -8.506 22.506 18.662 1.00 45.88 169 HIS A N 1
ATOM 1229 C CA . HIS A 1 169 ? -8.889 23.771 19.282 1.00 45.88 169 HIS A CA 1
ATOM 1230 C C . HIS A 1 169 ? -9.616 24.596 18.223 1.00 45.88 169 HIS A C 1
ATOM 1232 O O . HIS A 1 169 ? -9.044 25.417 17.509 1.00 45.88 169 HIS A O 1
ATOM 1238 N N . ALA A 1 170 ? -10.905 24.309 18.078 1.00 50.72 170 ALA A N 1
ATOM 1239 C CA . ALA A 1 170 ? -11.812 25.166 17.356 1.00 50.72 170 ALA A CA 1
ATOM 1240 C C . ALA A 1 170 ? -11.850 26.547 18.036 1.00 50.72 170 ALA A C 1
ATOM 1242 O O . ALA A 1 170 ? -12.145 26.651 19.225 1.00 50.72 170 ALA A O 1
ATOM 1243 N N . LYS A 1 171 ? -11.620 27.576 17.210 1.00 46.41 171 LYS A N 1
ATOM 1244 C CA . LYS A 1 171 ? -11.896 29.012 17.405 1.00 46.41 171 LYS A CA 1
ATOM 1245 C C . LYS A 1 171 ? -10.948 29.782 18.335 1.00 46.41 171 LYS A C 1
ATOM 1247 O O . LYS A 1 171 ? -11.290 30.116 19.463 1.00 46.41 171 LYS A O 1
ATOM 1252 N N . ILE A 1 172 ? -9.806 30.198 17.780 1.00 53.66 172 ILE A N 1
ATOM 1253 C CA . ILE A 1 172 ? -9.267 31.526 18.109 1.00 53.66 172 ILE A CA 1
ATOM 1254 C C . ILE A 1 172 ? -10.199 32.541 17.441 1.00 53.66 172 ILE A C 1
ATOM 1256 O O . ILE A 1 172 ? -10.187 32.696 16.221 1.00 53.66 172 ILE A O 1
ATOM 1260 N N . ASP A 1 173 ? -11.058 33.150 18.248 1.00 56.97 173 ASP A N 1
ATOM 1261 C CA . ASP A 1 173 ? -11.843 34.325 17.889 1.00 56.97 173 ASP A CA 1
ATOM 1262 C C . ASP A 1 173 ? -10.970 35.548 18.181 1.00 56.97 173 ASP A C 1
ATOM 1264 O O . ASP A 1 173 ? -10.655 35.848 19.335 1.00 56.97 173 ASP A O 1
ATOM 1268 N N . LEU A 1 174 ? -10.443 36.159 17.122 1.00 58.62 174 LEU A N 1
ATOM 1269 C CA . LEU A 1 174 ? -9.482 37.254 17.207 1.00 58.62 174 LEU A CA 1
ATOM 1270 C C . LEU A 1 174 ? -10.219 38.595 17.180 1.00 58.62 174 LEU A C 1
ATOM 1272 O O . LEU A 1 174 ? -10.014 39.414 16.287 1.00 58.62 174 LEU A O 1
ATOM 1276 N N . ASP A 1 175 ? -11.050 38.827 18.188 1.00 64.88 175 ASP A N 1
ATOM 1277 C CA . ASP A 1 175 ? -11.669 40.128 18.411 1.00 64.88 175 ASP A CA 1
ATOM 1278 C C . ASP A 1 175 ? -10.697 41.013 19.201 1.00 64.88 175 ASP A C 1
ATOM 1280 O O . ASP A 1 175 ? -10.780 41.153 20.423 1.00 64.88 175 ASP A O 1
ATOM 1284 N N . GLN A 1 176 ? -9.730 41.616 18.509 1.00 52.75 176 GLN A N 1
ATOM 1285 C CA . GLN A 1 176 ? -8.996 42.749 19.070 1.00 52.75 176 GLN A CA 1
ATOM 1286 C C . GLN A 1 176 ? -9.860 44.010 18.968 1.00 52.75 176 GLN A C 1
ATOM 1288 O O . GLN A 1 176 ? -9.941 44.639 17.914 1.00 52.75 176 GLN A O 1
ATOM 1293 N N . ALA A 1 177 ? -10.493 44.393 20.077 1.00 48.25 177 ALA A N 1
ATOM 1294 C CA . ALA A 1 177 ? -10.990 45.752 20.258 1.00 48.25 177 ALA A CA 1
ATOM 1295 C C . ALA A 1 177 ? -9.796 46.697 20.490 1.00 48.25 177 ALA A C 1
ATOM 1297 O O . ALA A 1 177 ? -8.970 46.446 21.372 1.00 48.25 177 ALA A O 1
ATOM 1298 N N . ALA A 1 178 ? -9.703 47.737 19.656 1.00 52.81 178 ALA A N 1
ATOM 1299 C CA . ALA A 1 178 ? -8.728 48.825 19.745 1.00 52.81 178 ALA A CA 1
ATOM 1300 C C . ALA A 1 178 ? -9.079 49.841 20.843 1.00 52.81 178 ALA A C 1
ATOM 1302 O O . ALA A 1 178 ? -10.290 50.028 21.109 1.00 52.81 178 ALA A O 1
#

pLDDT: mean 76.11, std 18.95, range [36.59, 96.62]

Secondary structure (DSSP, 8-state):
----PPPPPP---TT-SEEEEEE--TTS-EEEEEEEPB-TTS-B-SE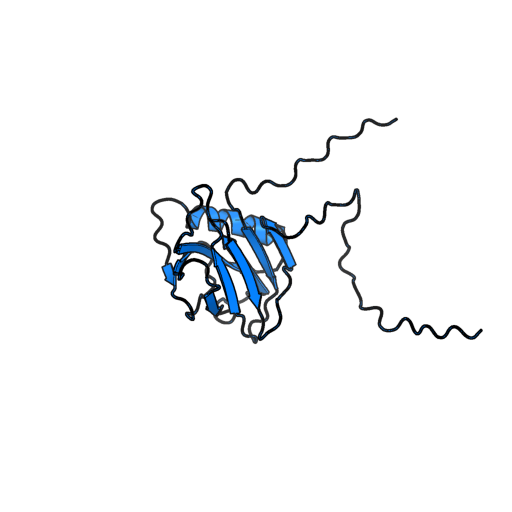EEEEEEEESSSSHHHHHHHHHHHHHHHSTT--PEEE-TTPEEPP-TT-EEEEE--TT--EEEEE-TTSSTT-SEEEEEESS-EEEEEEETTEEEPPSEEEESSS------TT----S--------------

Organism: NCBI:txid33657

Sequence (178 aa):
SPPVSPSPPPPVCENFPWAQVFVTDPNKEYTLTAQVQAGESGYLENTLAIAVQPASDATDATLALLKDDALDAFGNPVTCLKVGAGEIITPVKGKCYELEFTGGQISTYTINVSAPAQMQGVAVLAKNPAVIDLKQGETTVEAANQLCGDAPYPLAIAGYVPGSDVFQHAKIDLDQAA

Radius of gyration: 18.88 Å; chains: 1; bounding box: 47×66×47 Å